Protein AF-A0A8J7URV4-F1 (afdb_monomer_lite)

pLDDT: mean 83.61, std 12.77, range [31.69, 97.56]

Organism: Methanococcus voltae (NCBI:txid2188)

Radius of gyration: 20.88 Å; chains: 1; bounding box: 69×32×49 Å

Secondary structure (DSSP, 8-state):
-HHHHHHHHHHHHHHHHHHHHHHHS--HHHHHHHHHHHTT--SS-EEETTTEEEPTTS-EEETTTTEE--S-HHHHHHHHHHHHHHHT-EETTEEEEEEEEEEEE-SSEEEEEEEESSS--EEEEEEEETTT--EEEEE-PPP-

Foldseek 3Di:
DVVVVVVVVVVVVVVCVVCVCVVPPCDLQNLLLVVCVVVVADCAWDADDQQWIGGSQGKIAHPVPGDIQPAGLVNLQVLQQVVQCVPPNDDPNKGWHWDSNAFDDDPFWTKTFIAIGDDDRGQWIWIAGRRPRDIDTDGPPDDD

Structure (mmCIF, N/CA/C/O backbone):
data_AF-A0A8J7URV4-F1
#
_entry.id   AF-A0A8J7URV4-F1
#
loop_
_atom_site.group_PDB
_atom_site.id
_atom_site.type_symbol
_atom_site.label_atom_id
_atom_site.label_alt_id
_atom_site.label_comp_id
_atom_site.label_asym_id
_atom_site.label_entity_id
_atom_site.label_seq_id
_atom_site.pdbx_PDB_ins_code
_atom_site.Cartn_x
_atom_site.Cartn_y
_atom_site.Cartn_z
_atom_site.occupancy
_atom_site.B_iso_or_equiv
_atom_site.auth_seq_id
_atom_site.auth_comp_id
_atom_site.auth_asym_id
_atom_site.auth_atom_id
_atom_site.pdbx_PDB_model_num
ATOM 1 N N . MET A 1 1 ? 48.667 18.166 18.268 1.00 61.00 1 MET A N 1
ATOM 2 C CA . MET A 1 1 ? 47.236 18.208 18.657 1.00 61.00 1 MET A CA 1
ATOM 3 C C . MET A 1 1 ? 46.310 18.697 17.539 1.00 61.00 1 MET A C 1
ATOM 5 O O . MET A 1 1 ? 45.417 17.944 17.190 1.00 61.00 1 MET A O 1
ATOM 9 N N . LYS A 1 2 ? 46.530 19.864 16.903 1.00 61.03 2 LYS A N 1
ATOM 10 C CA . LYS A 1 2 ? 45.635 20.385 15.834 1.00 61.03 2 LYS A CA 1
ATOM 11 C C . LYS A 1 2 ? 45.414 19.430 14.645 1.00 61.03 2 LYS A C 1
ATOM 13 O O . LYS A 1 2 ? 44.284 19.244 14.221 1.00 61.03 2 LYS A O 1
ATOM 18 N N . LYS A 1 3 ? 46.475 18.773 14.156 1.00 65.69 3 LYS A N 1
ATOM 19 C CA . LYS A 1 3 ? 46.378 17.796 13.052 1.00 65.69 3 LYS A CA 1
ATOM 20 C C . LYS A 1 3 ? 45.542 16.565 13.432 1.00 65.69 3 LYS A C 1
ATOM 22 O O . LYS A 1 3 ? 44.771 16.086 12.621 1.00 65.69 3 LYS A O 1
ATOM 27 N N . LEU A 1 4 ? 45.655 16.096 14.674 1.00 76.19 4 LEU A N 1
ATOM 28 C CA . LEU A 1 4 ? 44.963 14.895 15.156 1.00 76.19 4 LEU A CA 1
ATOM 29 C C . LEU A 1 4 ? 43.463 15.156 15.382 1.00 76.19 4 LEU A C 1
ATOM 31 O O . LEU A 1 4 ? 42.642 14.314 15.044 1.00 76.19 4 LEU A O 1
ATOM 35 N N . LEU A 1 5 ? 43.111 16.362 15.847 1.00 78.31 5 LEU A N 1
ATOM 36 C CA . LEU A 1 5 ? 41.721 16.835 15.904 1.00 78.31 5 LEU A CA 1
ATOM 37 C C . LEU A 1 5 ? 41.119 17.016 14.505 1.00 78.31 5 LEU A C 1
ATOM 39 O O . LEU A 1 5 ? 39.974 16.647 14.282 1.00 78.31 5 LEU A O 1
ATOM 43 N N . PHE A 1 6 ? 41.898 17.529 13.551 1.00 81.94 6 PHE A N 1
ATOM 44 C CA . PHE A 1 6 ? 41.465 17.661 12.161 1.00 81.94 6 PHE A CA 1
ATOM 45 C C . PHE A 1 6 ? 41.211 16.296 11.501 1.00 81.94 6 PHE A C 1
ATOM 47 O O . PHE A 1 6 ? 40.184 16.110 10.857 1.00 81.94 6 PHE A O 1
ATOM 54 N N . PHE A 1 7 ? 42.089 15.313 11.724 1.00 82.06 7 PHE A N 1
ATOM 55 C CA . PHE A 1 7 ? 41.873 13.944 11.243 1.00 82.06 7 PHE A CA 1
ATOM 56 C C . PHE A 1 7 ? 40.668 13.273 11.911 1.00 82.06 7 PHE A C 1
ATOM 58 O O . PHE A 1 7 ? 39.878 12.636 11.224 1.00 82.06 7 PHE A O 1
ATOM 65 N N . SER A 1 8 ? 40.472 13.462 13.219 1.00 83.75 8 SER A N 1
ATOM 66 C CA . SER A 1 8 ? 39.267 12.998 13.923 1.00 83.75 8 SER A CA 1
ATOM 67 C C . SER A 1 8 ? 37.991 13.628 13.353 1.00 83.75 8 SER A C 1
ATOM 69 O O . SER A 1 8 ? 37.020 12.912 13.120 1.00 83.75 8 SER A O 1
ATOM 71 N N . PHE A 1 9 ? 38.003 14.932 13.068 1.00 85.75 9 PHE A N 1
ATOM 72 C CA . PHE A 1 9 ? 36.877 15.625 12.446 1.00 85.75 9 PHE A C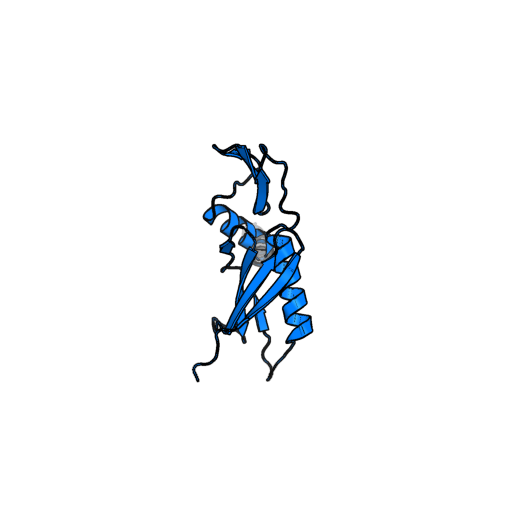A 1
ATOM 73 C C . PHE A 1 9 ? 36.567 15.068 11.053 1.00 85.75 9 PHE A C 1
ATOM 75 O O . PHE A 1 9 ? 35.411 14.784 10.764 1.00 85.75 9 PHE A O 1
ATOM 82 N N . ILE A 1 10 ? 37.587 14.842 10.218 1.00 88.69 10 ILE A N 1
ATOM 83 C CA . ILE A 1 1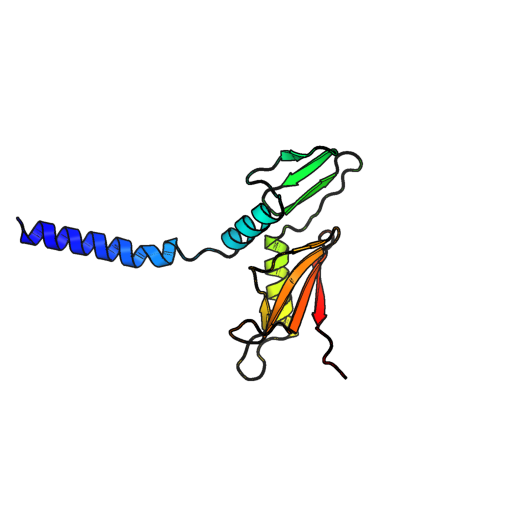0 ? 37.406 14.253 8.884 1.00 88.69 10 ILE A CA 1
ATOM 84 C C . ILE A 1 10 ? 36.832 12.840 8.979 1.00 88.69 10 ILE A C 1
ATOM 86 O O . ILE A 1 10 ? 35.929 12.508 8.219 1.00 88.69 10 ILE A O 1
ATOM 90 N N . ILE A 1 11 ? 37.308 12.015 9.912 1.00 88.69 11 ILE A N 1
ATOM 91 C CA . ILE A 1 11 ? 36.793 10.651 10.090 1.00 88.69 11 ILE 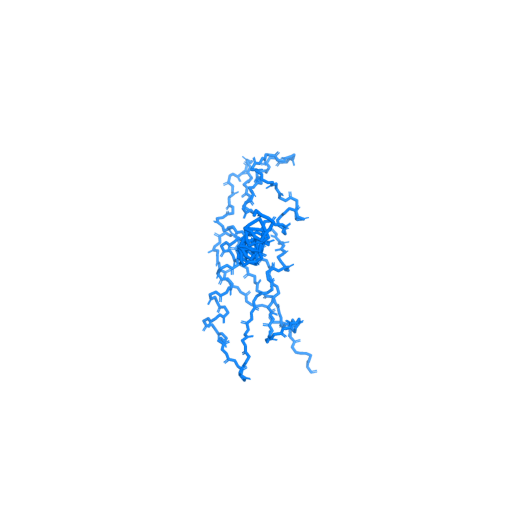A CA 1
ATOM 92 C C . ILE A 1 11 ? 35.316 10.686 10.493 1.00 88.69 11 ILE A C 1
ATOM 94 O O . ILE A 1 11 ? 34.504 10.000 9.878 1.00 88.69 11 ILE A O 1
ATOM 98 N N . ILE A 1 12 ? 34.950 11.526 11.466 1.00 85.44 12 ILE A N 1
ATOM 99 C CA . ILE A 1 12 ? 33.557 11.679 11.906 1.00 85.44 12 ILE A CA 1
ATOM 100 C C . ILE A 1 12 ? 32.687 12.220 10.766 1.00 85.44 12 ILE A C 1
ATOM 102 O O . ILE A 1 12 ? 31.621 11.673 10.515 1.00 85.44 12 ILE A O 1
ATOM 106 N N . PHE A 1 13 ? 33.153 13.234 10.035 1.00 85.38 13 PHE A N 1
ATOM 107 C CA . PHE A 1 13 ? 32.435 13.823 8.902 1.00 85.38 13 PHE A CA 1
ATOM 108 C C . PHE A 1 13 ? 32.245 12.833 7.743 1.00 85.38 13 PHE A C 1
ATOM 110 O O . PHE A 1 13 ? 31.191 12.791 7.117 1.00 85.38 13 PHE A O 1
ATOM 117 N N . THR A 1 14 ? 33.247 11.999 7.467 1.00 82.62 14 THR A N 1
ATOM 118 C CA . THR A 1 14 ? 33.161 10.982 6.408 1.00 82.62 14 THR A CA 1
ATOM 119 C C . THR A 1 14 ? 32.222 9.850 6.822 1.00 82.62 14 THR A C 1
ATOM 121 O O . THR A 1 14 ? 31.441 9.369 6.002 1.00 82.62 14 THR A O 1
ATOM 124 N N . LEU A 1 15 ? 32.232 9.455 8.100 1.00 80.88 15 LEU A N 1
ATOM 125 C CA . LEU A 1 15 ? 31.285 8.480 8.647 1.00 80.88 15 LEU A CA 1
ATOM 126 C C . LEU A 1 15 ? 29.849 9.010 8.612 1.00 80.88 15 LEU A C 1
ATOM 128 O O . LEU A 1 15 ? 28.954 8.304 8.163 1.00 80.88 15 LEU A O 1
ATOM 132 N N . THR A 1 16 ? 29.607 10.259 9.013 1.00 77.94 16 THR A N 1
ATOM 133 C CA . THR A 1 16 ? 28.257 10.830 8.933 1.00 77.94 16 THR A CA 1
ATOM 134 C C . THR A 1 16 ? 27.791 10.958 7.488 1.00 77.94 16 THR A C 1
ATOM 136 O O . THR A 1 16 ? 26.657 10.600 7.199 1.00 77.94 16 THR A O 1
ATOM 139 N N . TYR A 1 17 ? 28.654 11.389 6.564 1.00 76.44 17 TYR A N 1
ATOM 140 C CA . TYR A 1 17 ? 28.298 11.550 5.152 1.00 76.44 17 TYR A CA 1
ATOM 141 C C . TYR A 1 17 ? 28.038 10.220 4.429 1.00 76.44 17 TYR A C 1
ATOM 143 O O . TYR A 1 17 ? 27.175 10.159 3.563 1.00 76.44 17 TYR A O 1
ATOM 151 N N . THR A 1 18 ? 28.746 9.146 4.784 1.00 73.81 18 THR A N 1
ATOM 152 C CA . THR A 1 18 ? 28.536 7.814 4.180 1.00 73.81 18 THR A CA 1
ATOM 153 C C . THR A 1 18 ? 27.308 7.103 4.737 1.00 73.81 18 THR A C 1
ATOM 155 O O . THR A 1 18 ? 26.613 6.410 3.999 1.00 73.81 18 THR A O 1
ATOM 158 N N . ILE A 1 19 ? 27.008 7.297 6.022 1.00 67.62 19 ILE A N 1
ATOM 159 C CA . ILE A 1 19 ? 25.836 6.695 6.664 1.00 67.62 19 ILE A CA 1
ATOM 160 C C . ILE A 1 19 ? 24.563 7.497 6.337 1.00 67.62 19 ILE A C 1
ATOM 162 O O . ILE A 1 19 ? 23.481 6.918 6.279 1.00 67.62 19 ILE A O 1
ATOM 166 N N . TYR A 1 20 ? 24.666 8.805 6.072 1.00 65.00 20 TYR A N 1
ATOM 167 C CA . TYR A 1 20 ? 23.508 9.666 5.815 1.00 65.00 20 TYR A CA 1
ATOM 168 C C . TYR A 1 20 ? 22.611 9.153 4.673 1.00 65.00 20 TYR A C 1
ATOM 170 O O . TYR A 1 20 ? 21.444 8.929 4.961 1.00 65.00 20 TYR A O 1
ATOM 178 N N . PRO A 1 21 ? 23.098 8.821 3.459 1.00 57.12 21 PRO A N 1
ATOM 179 C CA . PRO A 1 21 ? 22.270 8.234 2.399 1.00 57.12 21 PRO A CA 1
ATOM 180 C C . PRO A 1 21 ? 21.623 6.896 2.772 1.00 57.12 21 PRO A C 1
ATOM 182 O O . PRO A 1 21 ? 20.514 6.615 2.334 1.00 57.12 21 PRO A O 1
ATOM 185 N N . TYR A 1 22 ? 22.294 6.077 3.589 1.00 57.38 22 TYR A N 1
ATOM 186 C CA . TYR A 1 22 ? 21.758 4.797 4.067 1.00 57.38 22 TYR A CA 1
ATOM 187 C C . TYR A 1 22 ? 20.648 4.995 5.112 1.00 57.38 22 TYR A C 1
ATOM 189 O O . TYR A 1 22 ? 19.711 4.208 5.183 1.00 57.38 22 TYR A O 1
ATOM 197 N N . ILE A 1 23 ? 20.727 6.072 5.899 1.00 55.72 23 ILE A N 1
ATOM 198 C CA . ILE A 1 23 ? 19.674 6.494 6.834 1.00 55.72 23 ILE A CA 1
ATOM 199 C C . ILE A 1 23 ? 18.537 7.224 6.100 1.00 55.72 23 ILE A C 1
ATOM 201 O O . ILE A 1 23 ? 17.381 7.092 6.489 1.00 55.72 23 ILE A O 1
ATOM 205 N N . THR A 1 24 ? 18.845 8.004 5.059 1.00 52.09 24 THR A N 1
ATOM 206 C CA . THR A 1 24 ? 17.874 8.821 4.313 1.00 52.09 24 THR A CA 1
ATOM 207 C C . THR A 1 24 ? 17.305 8.136 3.080 1.00 52.09 24 THR A C 1
ATOM 209 O O . THR A 1 24 ? 16.529 8.761 2.360 1.00 52.09 24 THR A O 1
ATOM 212 N N . GLY A 1 25 ? 17.672 6.882 2.810 1.00 54.41 25 GLY A N 1
ATOM 213 C CA . GLY A 1 25 ? 16.919 6.021 1.910 1.00 54.41 25 GLY A CA 1
ATOM 214 C C . GLY A 1 25 ? 15.542 5.826 2.523 1.00 54.41 25 GLY A C 1
ATOM 215 O O . GLY A 1 25 ? 15.358 4.968 3.382 1.00 54.41 25 GLY A O 1
ATOM 216 N N . VAL A 1 26 ? 14.606 6.703 2.164 1.00 67.56 26 VAL A N 1
ATOM 217 C CA . VAL A 1 26 ? 13.243 6.653 2.676 1.00 67.56 26 VAL A CA 1
ATOM 218 C C . VAL A 1 26 ? 12.665 5.321 2.226 1.00 67.56 26 VAL A C 1
ATOM 220 O O . VAL A 1 26 ? 12.496 5.098 1.032 1.00 67.56 26 VAL A O 1
ATOM 223 N N . SER A 1 27 ? 12.440 4.409 3.170 1.00 84.44 27 SER A N 1
ATOM 224 C CA . SER A 1 27 ? 11.896 3.101 2.832 1.00 84.44 27 SER A CA 1
ATOM 225 C C . SER A 1 27 ? 10.501 3.254 2.238 1.00 84.44 27 SER A C 1
ATOM 227 O O . SER A 1 27 ? 9.749 4.150 2.627 1.00 84.44 27 SER A O 1
ATOM 229 N N . ASP A 1 28 ? 10.122 2.334 1.357 1.00 87.19 28 ASP A N 1
ATOM 230 C CA . ASP A 1 28 ? 8.774 2.284 0.783 1.00 87.19 28 ASP A CA 1
ATOM 231 C C . ASP A 1 28 ? 7.690 2.307 1.875 1.00 87.19 28 ASP A C 1
ATOM 233 O O . ASP A 1 28 ? 6.679 3.002 1.777 1.00 87.19 28 ASP A O 1
ATOM 237 N N . GLU A 1 29 ? 7.951 1.626 2.993 1.00 85.56 29 GLU A N 1
ATOM 238 C CA . GLU A 1 29 ? 7.086 1.650 4.173 1.00 85.56 29 GLU A CA 1
ATOM 239 C C . GLU A 1 29 ? 6.940 3.061 4.769 1.00 85.56 29 GLU A C 1
ATOM 241 O O . GLU A 1 29 ? 5.850 3.446 5.191 1.00 85.56 29 GLU A O 1
ATOM 246 N N . HIS A 1 30 ? 8.017 3.850 4.814 1.00 87.50 30 HIS A N 1
ATOM 247 C CA . HIS A 1 30 ? 7.955 5.231 5.281 1.00 87.50 30 HIS A CA 1
ATOM 248 C C . HIS A 1 30 ? 7.164 6.116 4.315 1.00 87.50 30 HIS A C 1
ATOM 250 O O . HIS A 1 30 ? 6.331 6.895 4.771 1.00 87.50 30 HIS A O 1
ATOM 256 N N . ILE A 1 31 ? 7.358 5.966 3.000 1.00 89.69 31 ILE A N 1
ATOM 257 C CA . ILE A 1 31 ? 6.591 6.726 2.001 1.00 89.69 31 ILE A CA 1
ATOM 258 C C . ILE A 1 31 ? 5.095 6.423 2.141 1.00 89.69 31 ILE A C 1
ATOM 260 O O . ILE A 1 31 ? 4.283 7.343 2.220 1.00 89.69 31 ILE A O 1
ATOM 264 N N . ILE A 1 32 ? 4.726 5.145 2.261 1.00 92.19 32 ILE A N 1
ATOM 265 C CA . ILE A 1 32 ? 3.328 4.735 2.456 1.00 92.19 32 ILE A CA 1
ATOM 266 C C . ILE A 1 32 ? 2.764 5.273 3.769 1.00 92.19 32 ILE A C 1
ATOM 268 O O . ILE A 1 32 ? 1.622 5.722 3.788 1.00 92.19 32 ILE A O 1
ATOM 272 N N . LYS A 1 33 ? 3.543 5.289 4.858 1.00 90.56 33 LYS A N 1
ATOM 273 C CA . LYS A 1 33 ? 3.108 5.904 6.122 1.00 90.56 33 LYS A CA 1
ATOM 274 C C . LYS A 1 33 ? 2.801 7.387 5.958 1.00 90.56 33 LYS A C 1
ATOM 276 O O . LYS A 1 33 ? 1.759 7.828 6.430 1.00 90.56 33 LYS A O 1
ATOM 281 N N . GLU A 1 34 ? 3.661 8.142 5.282 1.00 91.06 34 GLU A N 1
ATOM 282 C CA . GLU A 1 34 ? 3.418 9.566 5.035 1.00 91.06 34 GLU A CA 1
ATOM 283 C C . GLU A 1 34 ? 2.170 9.783 4.160 1.00 91.06 34 GLU A C 1
ATOM 285 O O . GLU A 1 34 ? 1.347 10.637 4.482 1.00 91.06 34 GLU A O 1
ATOM 290 N N . GLN A 1 35 ? 1.946 8.955 3.133 1.00 93.69 35 GLN A N 1
ATOM 291 C CA . GLN A 1 35 ? 0.711 9.003 2.332 1.00 93.69 35 GLN A CA 1
ATOM 292 C C . GLN A 1 35 ? -0.539 8.603 3.134 1.00 93.69 35 GLN A C 1
ATOM 294 O O . GLN A 1 35 ? -1.606 9.190 2.996 1.00 93.69 35 GLN A O 1
ATOM 299 N N . LEU A 1 36 ? -0.439 7.635 4.041 1.00 92.50 36 LEU A N 1
ATOM 300 C CA . LEU A 1 36 ? -1.550 7.290 4.927 1.00 92.50 36 LEU A CA 1
ATOM 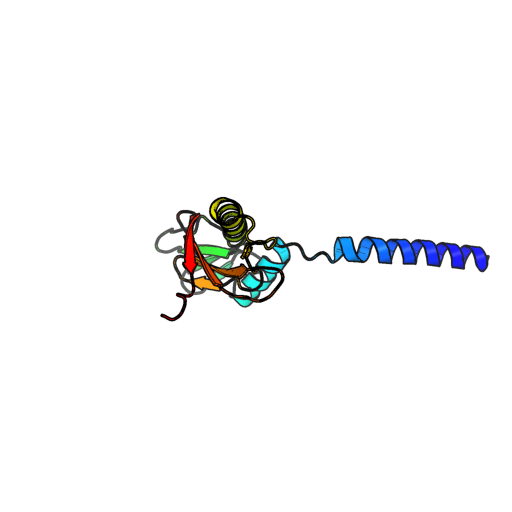301 C C . LEU A 1 36 ? -1.917 8.466 5.847 1.00 92.50 36 LEU A C 1
ATOM 303 O O . LEU A 1 36 ? -3.103 8.719 6.069 1.00 92.50 36 LEU A O 1
ATOM 307 N N . LEU A 1 37 ? -0.932 9.231 6.332 1.00 91.56 37 LEU A N 1
ATOM 308 C CA . LEU A 1 37 ? -1.188 10.437 7.128 1.00 91.56 37 LEU A CA 1
ATOM 309 C C . LEU A 1 37 ? -1.953 11.502 6.330 1.00 91.56 37 LEU A C 1
ATOM 311 O O . LEU A 1 37 ? -2.860 12.128 6.883 1.00 91.56 37 LEU A O 1
ATOM 315 N N . THR A 1 38 ? -1.635 11.698 5.046 1.00 92.38 38 THR A N 1
ATOM 316 C CA . THR A 1 38 ? -2.360 12.656 4.188 1.00 92.38 38 THR A CA 1
ATOM 317 C C . THR A 1 38 ? -3.794 12.205 3.905 1.00 92.38 38 THR A C 1
ATOM 319 O O . THR A 1 38 ? -4.690 13.045 3.834 1.00 92.38 38 THR A O 1
ATOM 322 N N . LEU A 1 39 ? -4.037 10.892 3.850 1.00 90.62 39 LEU A N 1
ATOM 323 C CA . LEU A 1 39 ? -5.368 10.280 3.729 1.00 90.62 39 LEU A CA 1
ATOM 324 C C . LEU A 1 39 ? -6.171 10.267 5.048 1.00 90.62 39 LEU A C 1
ATOM 326 O O . LEU A 1 39 ? -7.289 9.755 5.094 1.00 90.62 39 LEU A O 1
ATOM 330 N N . GLY A 1 40 ? -5.628 10.834 6.129 1.00 89.00 40 GLY A N 1
ATOM 331 C CA . GLY A 1 40 ? -6.310 10.953 7.419 1.00 89.00 40 GLY A CA 1
ATOM 332 C C . GLY A 1 40 ? -6.172 9.730 8.325 1.00 89.00 40 GLY A C 1
ATOM 333 O O . GLY A 1 40 ? -6.837 9.659 9.361 1.00 89.00 40 GLY A O 1
ATOM 334 N N . TYR A 1 41 ? -5.301 8.778 7.979 1.00 89.94 41 TYR A N 1
ATOM 335 C CA . TYR A 1 41 ? -4.956 7.695 8.890 1.00 89.94 41 TYR A CA 1
ATOM 336 C C . TYR A 1 41 ? -4.026 8.192 9.990 1.00 89.94 41 TYR A C 1
ATOM 338 O O . TYR A 1 41 ? -3.195 9.074 9.780 1.00 89.94 41 TYR A O 1
ATOM 346 N N . PRO A 1 42 ? -4.126 7.615 11.188 1.00 88.06 42 PRO A N 1
ATOM 347 C CA . PRO A 1 42 ? -3.323 8.073 12.301 1.00 88.06 42 PRO A CA 1
ATOM 348 C C . PRO A 1 42 ? -1.969 7.391 12.433 1.00 88.06 42 PRO A C 1
ATOM 350 O O . PRO A 1 42 ? -1.777 6.265 11.994 1.00 88.06 42 PRO A O 1
ATOM 353 N N . LYS A 1 43 ? -1.046 8.026 13.167 1.00 84.56 43 LYS A N 1
ATOM 354 C CA . LYS A 1 43 ? 0.247 7.410 13.532 1.00 84.56 43 LYS A CA 1
ATOM 355 C C . LYS A 1 43 ? 0.093 6.163 14.409 1.00 84.56 43 LYS A C 1
ATOM 357 O O . LYS A 1 43 ? 0.930 5.268 14.357 1.00 84.56 43 LYS A O 1
ATOM 362 N N . THR A 1 44 ? -0.964 6.106 15.214 1.00 82.50 44 THR A N 1
ATOM 363 C CA . THR A 1 44 ? -1.323 4.968 16.072 1.00 82.50 44 THR A CA 1
ATOM 364 C C . THR A 1 44 ? -2.810 4.688 15.931 1.00 82.50 44 THR A C 1
ATOM 366 O O . THR A 1 44 ? -3.579 5.623 15.735 1.00 82.50 44 THR A O 1
ATOM 369 N N . ALA A 1 45 ? -3.234 3.432 16.068 1.00 75.81 45 ALA A N 1
ATOM 370 C CA . ALA A 1 45 ? -4.641 3.077 15.896 1.00 75.81 45 ALA A CA 1
ATOM 371 C C . ALA A 1 45 ? -5.558 3.807 16.900 1.00 75.81 45 ALA A C 1
ATOM 373 O O . ALA A 1 45 ? -5.272 3.814 18.099 1.00 75.81 45 ALA A O 1
ATOM 374 N N . TYR A 1 46 ? -6.661 4.398 16.425 1.00 78.88 46 TYR A N 1
ATOM 375 C CA . TYR A 1 46 ? -7.692 4.995 17.283 1.00 78.88 46 TYR A CA 1
ATOM 376 C C . TYR A 1 46 ? -9.089 4.998 16.646 1.00 78.88 46 TYR A C 1
ATOM 378 O O . TYR A 1 46 ? -9.256 4.856 15.433 1.00 78.88 46 TYR A O 1
ATOM 386 N N . ILE A 1 47 ? -10.108 5.154 17.494 1.00 77.50 47 ILE A N 1
ATOM 387 C CA . ILE A 1 47 ? -11.524 5.184 17.109 1.00 77.50 47 ILE A CA 1
ATOM 388 C C . ILE A 1 47 ? -11.896 6.588 16.617 1.00 77.50 47 ILE A C 1
ATOM 390 O O . ILE A 1 47 ? -11.610 7.573 17.296 1.00 77.50 47 ILE A O 1
ATOM 394 N N . ILE A 1 48 ? -12.581 6.675 15.475 1.00 76.38 48 ILE A N 1
ATOM 395 C CA . ILE A 1 48 ? -13.142 7.925 14.940 1.00 76.38 48 ILE A CA 1
ATOM 396 C C . ILE A 1 48 ? -14.657 7.979 15.190 1.00 76.38 48 ILE A C 1
ATOM 398 O O . ILE A 1 48 ? -15.332 6.947 15.276 1.00 76.38 48 ILE A O 1
ATOM 402 N N . SER A 1 49 ? -15.194 9.200 15.310 1.00 60.19 49 SER A N 1
ATOM 403 C CA . SER A 1 49 ? -16.636 9.485 15.292 1.00 60.19 49 SER A CA 1
ATOM 404 C C . SER A 1 49 ? -17.277 8.749 14.113 1.00 60.19 49 SER A C 1
ATOM 406 O O . SER A 1 49 ? -16.854 8.974 12.987 1.00 60.19 49 SER A O 1
ATOM 408 N N . ASN A 1 50 ? -18.257 7.879 14.381 1.00 72.75 50 ASN A N 1
ATOM 409 C CA . ASN A 1 50 ? -18.884 6.870 13.492 1.00 72.75 50 ASN A CA 1
ATOM 410 C C . ASN A 1 50 ? -18.481 5.413 13.783 1.00 72.75 50 ASN A C 1
ATOM 412 O O . ASN A 1 50 ? -18.834 4.517 13.022 1.00 72.75 50 ASN A O 1
ATOM 416 N N . GLY A 1 51 ? -17.770 5.143 14.883 1.00 80.19 51 GLY A N 1
ATOM 417 C CA . GLY A 1 51 ? -17.512 3.767 15.320 1.00 80.19 51 GLY A CA 1
ATOM 418 C C . GLY A 1 51 ? -16.625 2.986 14.351 1.00 80.19 51 GLY A C 1
ATOM 419 O O . GLY A 1 51 ? -16.719 1.767 14.280 1.00 80.19 51 GLY A O 1
ATOM 420 N N . THR A 1 52 ? -15.783 3.684 13.589 1.00 86.69 52 THR A N 1
ATOM 421 C CA . THR A 1 52 ? -14.770 3.070 12.727 1.00 86.69 52 THR A CA 1
ATOM 422 C C . THR A 1 52 ? -13.404 3.226 13.384 1.00 86.69 52 THR A C 1
ATOM 424 O O . THR A 1 52 ? -13.009 4.328 13.771 1.00 86.69 52 THR A O 1
ATOM 427 N N . LEU A 1 53 ? -12.686 2.120 13.522 1.00 88.00 53 LEU A N 1
ATOM 428 C CA . LEU A 1 53 ? -11.311 2.066 13.992 1.00 88.00 53 LEU A CA 1
ATOM 429 C C . LEU A 1 53 ? -10.373 2.156 12.788 1.00 88.00 53 LEU A C 1
ATOM 431 O O . LEU A 1 53 ? -10.453 1.331 11.877 1.00 88.00 53 LEU A O 1
ATOM 435 N N . TYR A 1 54 ? -9.493 3.153 12.799 1.00 88.31 54 TYR A N 1
ATOM 436 C CA . TYR A 1 54 ? -8.469 3.349 11.776 1.00 88.31 54 TYR A CA 1
ATOM 437 C C . TYR A 1 54 ? -7.125 2.902 12.328 1.00 88.31 54 TYR A C 1
ATOM 439 O O . TYR A 1 54 ? -6.722 3.326 13.413 1.00 88.31 54 TYR A O 1
ATOM 447 N N . TYR A 1 55 ? -6.435 2.048 11.582 1.00 90.25 55 TYR A N 1
ATOM 448 C CA . TYR A 1 55 ? -5.110 1.554 11.931 1.00 90.25 55 TYR A CA 1
ATOM 449 C C . TYR A 1 55 ? -4.039 2.339 11.176 1.00 90.25 55 TYR A C 1
ATOM 451 O O . TYR A 1 55 ? -4.257 2.802 10.059 1.00 90.25 55 TYR A O 1
ATOM 459 N N . SER A 1 56 ? -2.857 2.461 11.774 1.00 87.81 56 SER A N 1
ATOM 460 C CA . SER A 1 56 ? -1.726 3.192 11.189 1.00 87.81 56 SER A CA 1
ATOM 461 C C . SER A 1 56 ? -1.114 2.530 9.953 1.00 87.81 56 SER A C 1
ATOM 463 O O . SER A 1 56 ? -0.294 3.135 9.273 1.00 87.81 56 SER A O 1
ATOM 465 N N . ASP A 1 57 ? -1.510 1.295 9.658 1.00 89.38 57 ASP A N 1
ATOM 466 C CA . ASP A 1 57 ? -1.130 0.540 8.462 1.00 89.38 57 ASP A CA 1
ATOM 467 C C . ASP A 1 57 ? -2.155 0.666 7.315 1.00 89.38 57 ASP A C 1
ATOM 469 O O . ASP A 1 57 ? -2.019 0.020 6.273 1.00 89.38 57 ASP A O 1
ATOM 473 N N . GLY A 1 58 ? -3.196 1.485 7.489 1.00 88.94 58 GLY A N 1
ATOM 474 C CA . GLY A 1 58 ? -4.238 1.703 6.486 1.00 88.94 58 GLY A CA 1
ATOM 475 C C . GLY A 1 58 ? -5.467 0.802 6.636 1.00 88.94 58 GLY A C 1
ATOM 476 O O . GLY A 1 58 ? -6.463 0.988 5.936 1.00 88.94 58 GLY A O 1
ATOM 477 N N . ARG A 1 59 ? -5.464 -0.180 7.544 1.00 90.94 59 ARG A N 1
ATOM 478 C CA . ARG A 1 59 ? -6.645 -1.034 7.751 1.00 90.94 59 ARG A CA 1
ATOM 479 C C . ARG A 1 59 ? -7.762 -0.249 8.451 1.00 90.94 59 ARG A C 1
ATOM 481 O O . ARG A 1 59 ? -7.507 0.695 9.203 1.00 90.94 59 ARG A O 1
ATOM 488 N N . LYS A 1 60 ? -9.016 -0.648 8.214 1.00 88.69 60 LYS A N 1
ATOM 489 C CA . LYS A 1 60 ? -10.210 -0.100 8.884 1.00 88.69 60 LYS A CA 1
ATOM 490 C C . LYS A 1 60 ? -11.043 -1.232 9.487 1.00 88.69 60 LYS A C 1
ATOM 492 O O . LYS A 1 60 ? -11.081 -2.330 8.926 1.00 88.69 60 LYS A O 1
ATOM 497 N N . ALA A 1 61 ? -11.703 -0.955 10.610 1.00 86.75 61 ALA A N 1
ATOM 498 C CA . ALA A 1 61 ? -12.700 -1.842 11.204 1.00 86.75 61 ALA A CA 1
ATOM 499 C C . ALA A 1 61 ? -13.959 -1.071 11.612 1.00 86.75 61 ALA A C 1
ATOM 501 O O . ALA A 1 61 ? -13.874 -0.126 12.393 1.00 86.75 61 ALA A O 1
ATOM 502 N N . GLU A 1 62 ? -15.126 -1.489 11.133 1.00 85.62 62 GLU A N 1
ATOM 503 C CA . GLU A 1 62 ? -16.411 -0.959 11.605 1.00 85.62 62 GLU A CA 1
ATOM 504 C C . GLU A 1 62 ? -16.853 -1.700 12.871 1.00 85.62 62 GLU A C 1
ATOM 506 O O . GLU A 1 62 ? -16.892 -2.925 12.887 1.00 85.62 62 GLU A O 1
ATOM 511 N N . LEU A 1 63 ? -17.194 -0.985 13.945 1.00 81.81 63 LEU A N 1
ATOM 512 C CA . LEU A 1 63 ? -17.588 -1.593 15.224 1.00 81.81 63 LEU A CA 1
ATOM 513 C C . LEU A 1 63 ? -19.063 -2.024 15.259 1.00 81.81 63 LEU A C 1
ATOM 515 O O . LEU A 1 63 ? -19.422 -2.903 16.037 1.00 81.81 63 LEU A O 1
ATOM 519 N N . THR A 1 64 ? -19.920 -1.414 14.438 1.00 79.12 64 THR A N 1
ATOM 520 C CA . THR A 1 64 ? -21.364 -1.706 14.365 1.00 79.12 64 THR A CA 1
ATOM 521 C C . THR A 1 64 ? -21.654 -3.034 13.668 1.00 79.12 64 THR A C 1
ATOM 523 O O . THR A 1 64 ? -22.506 -3.799 14.114 1.00 79.12 64 THR A O 1
ATOM 526 N N . THR A 1 65 ? -20.898 -3.334 12.616 1.00 77.94 65 THR A N 1
ATOM 527 C CA . THR A 1 65 ? -20.862 -4.627 11.927 1.00 77.94 65 THR A CA 1
ATOM 528 C C . THR A 1 65 ? -19.391 -4.969 11.753 1.00 77.94 65 THR A C 1
ATOM 530 O O . THR A 1 65 ? -18.811 -4.470 10.793 1.00 77.94 65 THR A O 1
ATOM 533 N N . PRO A 1 66 ? -18.774 -5.751 12.668 1.00 71.81 66 PRO A N 1
ATOM 534 C CA . PRO A 1 66 ? -17.345 -6.066 12.656 1.00 71.81 66 PRO A CA 1
ATOM 535 C C . PRO A 1 66 ? -16.866 -6.558 11.292 1.00 71.81 66 PRO A C 1
ATOM 537 O O . PRO A 1 66 ? -16.897 -7.747 10.982 1.00 71.81 66 PRO A O 1
ATOM 540 N N . LYS A 1 67 ? -16.435 -5.613 10.461 1.00 74.62 67 LYS A N 1
ATOM 541 C CA . LYS A 1 67 ? -15.944 -5.840 9.110 1.00 74.62 67 LYS A CA 1
ATOM 542 C C . LYS A 1 67 ? -14.579 -5.206 9.037 1.00 74.62 67 LYS A C 1
ATOM 544 O O . LYS A 1 67 ? -14.409 -4.033 9.359 1.00 74.62 67 LYS A O 1
ATOM 549 N N . TYR A 1 68 ? -13.617 -6.023 8.647 1.00 83.12 68 TYR A N 1
ATOM 550 C CA . TYR A 1 68 ? -12.214 -5.682 8.692 1.00 83.12 68 TYR A CA 1
ATOM 551 C C . TYR A 1 68 ? -11.606 -5.716 7.301 1.00 83.12 68 TYR A C 1
ATOM 553 O O . TYR A 1 68 ? -11.879 -6.631 6.520 1.00 83.12 68 TYR A O 1
ATOM 561 N N . TYR A 1 69 ? -10.761 -4.737 7.001 1.00 88.88 69 TYR A N 1
ATOM 562 C CA . TYR A 1 69 ? -9.939 -4.772 5.798 1.00 88.88 69 TYR A CA 1
ATOM 563 C C . TYR A 1 69 ? -8.692 -5.599 6.084 1.00 88.88 69 TYR A C 1
ATOM 565 O O . TYR A 1 69 ? -7.826 -5.184 6.851 1.00 88.88 69 TYR A O 1
ATOM 573 N N . SER A 1 70 ? -8.616 -6.782 5.478 1.00 89.94 70 SER A N 1
ATOM 574 C CA . SER A 1 70 ? -7.528 -7.735 5.708 1.00 89.94 70 SER A CA 1
ATOM 575 C C . SER A 1 70 ? -6.188 -7.267 5.143 1.00 89.94 70 SER A C 1
ATOM 577 O O . SER A 1 70 ? -5.150 -7.706 5.631 1.00 89.94 70 SER A O 1
ATOM 579 N N . ILE A 1 71 ? -6.205 -6.393 4.133 1.00 94.62 71 ILE A N 1
ATOM 580 C CA . ILE A 1 71 ? -5.015 -5.966 3.391 1.00 94.62 71 ILE A CA 1
ATOM 581 C C . ILE A 1 71 ? -4.638 -4.530 3.767 1.00 94.62 71 ILE A C 1
ATOM 583 O O . ILE A 1 71 ? -5.430 -3.603 3.568 1.00 94.62 71 ILE A O 1
ATOM 587 N N . SER A 1 72 ? -3.423 -4.352 4.294 1.00 94.25 72 SER A N 1
ATOM 588 C CA . SER A 1 72 ? -2.841 -3.031 4.562 1.00 94.25 72 SER A CA 1
ATOM 589 C C . SER A 1 72 ? -2.427 -2.324 3.266 1.00 94.25 72 SER A C 1
ATOM 591 O O . SER A 1 72 ? -2.294 -2.962 2.219 1.00 94.25 72 SER A O 1
ATOM 593 N N . ALA A 1 73 ? -2.188 -1.011 3.323 1.00 93.81 73 ALA A N 1
ATOM 594 C CA . ALA A 1 73 ? -1.664 -0.287 2.162 1.00 93.81 73 ALA A CA 1
ATOM 595 C C . ALA A 1 73 ? -0.255 -0.777 1.777 1.00 93.81 73 ALA A C 1
ATOM 597 O O . ALA A 1 73 ? 0.084 -0.848 0.602 1.00 93.81 73 ALA A O 1
ATOM 598 N N . TYR A 1 74 ? 0.566 -1.178 2.747 1.00 93.88 74 TYR A N 1
ATOM 599 C CA . TYR A 1 74 ? 1.891 -1.728 2.453 1.00 93.88 74 TYR A CA 1
ATOM 600 C C . TYR A 1 74 ? 1.809 -3.098 1.762 1.00 93.88 74 TYR A C 1
ATOM 602 O O . TYR A 1 74 ? 2.463 -3.329 0.746 1.00 93.88 74 TYR A O 1
ATOM 610 N N . ASP A 1 75 ? 0.932 -3.985 2.243 1.00 95.06 75 ASP A N 1
ATOM 611 C CA . ASP A 1 75 ? 0.709 -5.290 1.608 1.00 95.06 75 ASP A CA 1
ATOM 612 C C . ASP A 1 75 ? 0.141 -5.144 0.192 1.00 95.06 75 ASP A C 1
ATOM 614 O O . ASP A 1 75 ? 0.492 -5.911 -0.705 1.00 95.06 75 ASP A O 1
ATOM 618 N N . ALA A 1 76 ? -0.744 -4.166 -0.020 1.00 96.38 76 ALA A N 1
ATOM 619 C CA . ALA A 1 76 ? -1.301 -3.866 -1.333 1.00 96.38 76 ALA A CA 1
ATOM 620 C C . ALA A 1 76 ? -0.231 -3.382 -2.318 1.00 96.38 76 ALA A C 1
ATOM 622 O O . ALA A 1 76 ? -0.229 -3.811 -3.472 1.00 96.38 76 ALA A O 1
ATOM 623 N N . TYR A 1 77 ? 0.701 -2.548 -1.865 1.00 95.69 77 TYR A N 1
ATOM 624 C CA . TYR A 1 77 ? 1.831 -2.112 -2.676 1.00 95.69 77 TYR A CA 1
ATOM 625 C C . TYR A 1 77 ? 2.724 -3.289 -3.090 1.00 95.69 77 TYR A C 1
ATOM 627 O O . TYR A 1 77 ? 2.955 -3.481 -4.283 1.00 95.69 77 TYR A O 1
ATOM 635 N N . ASN A 1 78 ? 3.112 -4.152 -2.144 1.00 95.00 78 ASN A N 1
ATOM 636 C CA . ASN A 1 78 ? 3.916 -5.343 -2.447 1.00 95.00 78 ASN A CA 1
ATOM 637 C C . ASN A 1 78 ? 3.207 -6.267 -3.451 1.00 95.00 78 ASN A C 1
ATOM 639 O O . ASN A 1 78 ? 3.796 -6.682 -4.444 1.00 95.00 78 ASN A O 1
ATOM 643 N N . LYS A 1 79 ? 1.903 -6.510 -3.260 1.00 96.06 79 LYS A N 1
ATOM 644 C CA . LYS A 1 79 ? 1.086 -7.284 -4.212 1.00 96.06 79 LYS A CA 1
ATOM 645 C C . LYS A 1 79 ? 1.028 -6.649 -5.600 1.00 96.06 79 LYS A C 1
ATOM 647 O O . LYS A 1 79 ? 0.972 -7.370 -6.592 1.00 96.06 79 LYS A O 1
ATOM 652 N N . SER A 1 80 ? 1.003 -5.321 -5.671 1.00 95.00 80 SER A N 1
ATOM 653 C CA . SER A 1 80 ? 0.982 -4.584 -6.937 1.00 95.00 80 SER A CA 1
ATOM 654 C C . SER A 1 80 ? 2.304 -4.738 -7.683 1.00 95.00 80 SER A C 1
ATOM 656 O O . SER A 1 80 ? 2.286 -5.006 -8.881 1.00 95.00 80 SER A O 1
ATOM 658 N N . ILE A 1 81 ? 3.433 -4.638 -6.974 1.00 92.81 81 ILE A N 1
ATOM 659 C CA . ILE A 1 81 ? 4.767 -4.896 -7.531 1.00 92.81 81 ILE A CA 1
ATOM 660 C C . ILE A 1 81 ? 4.861 -6.326 -8.058 1.00 92.81 81 ILE A C 1
ATOM 662 O O . ILE A 1 81 ? 5.229 -6.527 -9.214 1.00 92.81 81 ILE A O 1
ATOM 666 N N . ASP A 1 82 ? 4.495 -7.311 -7.237 1.00 93.25 82 ASP A N 1
ATOM 667 C CA . ASP A 1 82 ? 4.576 -8.725 -7.611 1.00 93.25 82 ASP A CA 1
ATOM 668 C C . ASP A 1 82 ? 3.743 -9.018 -8.863 1.00 93.25 82 ASP A C 1
ATOM 670 O O . ASP A 1 82 ? 4.214 -9.684 -9.788 1.00 93.25 82 ASP A O 1
ATOM 674 N N . TYR A 1 83 ? 2.521 -8.479 -8.920 1.00 92.75 83 TYR A N 1
ATOM 675 C CA . TYR A 1 83 ? 1.641 -8.603 -10.080 1.00 92.75 83 TYR A CA 1
ATOM 676 C C . TYR A 1 83 ? 2.266 -7.982 -11.333 1.00 92.75 83 TYR A C 1
ATOM 678 O O . TYR A 1 83 ? 2.331 -8.632 -12.372 1.00 92.75 83 TYR A O 1
ATOM 686 N N . VAL A 1 84 ? 2.766 -6.747 -11.240 1.00 90.19 84 VAL A N 1
ATOM 687 C CA . VAL A 1 84 ? 3.362 -6.047 -12.385 1.00 90.19 84 VAL A CA 1
ATOM 688 C C . VAL A 1 84 ? 4.595 -6.770 -12.916 1.00 90.19 84 VAL A C 1
ATOM 690 O O . VAL A 1 84 ? 4.709 -6.987 -14.123 1.00 90.19 84 VAL A O 1
ATOM 693 N N . ASN A 1 85 ? 5.483 -7.193 -12.019 1.00 88.88 85 ASN A N 1
ATOM 694 C CA . ASN A 1 85 ? 6.695 -7.916 -12.385 1.00 88.88 85 ASN A CA 1
ATOM 695 C C . ASN A 1 85 ? 6.381 -9.266 -13.039 1.00 88.88 85 ASN A C 1
ATOM 697 O O . ASN A 1 85 ? 7.090 -9.676 -13.955 1.00 88.88 85 ASN A O 1
ATOM 701 N N . THR A 1 86 ? 5.322 -9.943 -12.584 1.00 88.75 86 THR A N 1
ATOM 702 C CA . THR A 1 86 ? 4.909 -11.248 -13.120 1.00 88.75 86 THR A CA 1
ATOM 703 C C . THR A 1 86 ? 4.236 -11.125 -14.486 1.00 88.75 86 THR A C 1
ATOM 705 O O . THR A 1 86 ? 4.517 -11.924 -15.375 1.00 88.75 86 THR A O 1
ATOM 708 N N . GLU A 1 87 ? 3.352 -10.142 -14.663 1.00 87.94 87 GLU A N 1
ATOM 709 C CA . GLU A 1 87 ? 2.498 -10.036 -15.855 1.00 87.94 87 GLU A CA 1
ATOM 710 C C . GLU A 1 87 ? 3.135 -9.230 -16.996 1.00 87.94 87 GLU A C 1
ATOM 712 O O . GLU A 1 87 ? 2.913 -9.543 -18.164 1.00 87.94 87 GLU A O 1
ATOM 717 N N . TYR A 1 88 ? 3.919 -8.191 -16.683 1.00 83.38 88 TYR A N 1
ATOM 718 C CA . TYR A 1 88 ? 4.435 -7.249 -17.688 1.00 83.38 88 TYR A CA 1
ATOM 719 C C . TYR A 1 88 ? 5.953 -7.303 -17.852 1.00 83.38 88 TYR A C 1
ATOM 721 O O . TYR A 1 88 ? 6.447 -7.059 -18.952 1.00 83.38 88 TYR A O 1
ATOM 729 N N . GLY A 1 89 ? 6.688 -7.643 -16.788 1.00 75.06 89 GLY A N 1
ATOM 730 C CA . GLY A 1 89 ? 8.143 -7.770 -16.820 1.00 75.06 89 GLY A CA 1
ATOM 731 C C . GLY A 1 89 ? 8.850 -6.548 -17.424 1.00 75.06 89 GLY A C 1
ATOM 732 O O . GLY A 1 89 ? 8.514 -5.396 -17.137 1.00 75.06 89 GLY A O 1
ATOM 733 N N . GLU A 1 90 ? 9.849 -6.810 -18.266 1.00 78.06 90 GLU A N 1
ATOM 734 C CA . GLU A 1 90 ? 10.613 -5.794 -18.990 1.00 78.06 90 GLU A CA 1
ATOM 735 C C . GLU A 1 90 ? 10.186 -5.747 -20.464 1.00 78.06 90 GLU A C 1
ATOM 737 O O . GLU A 1 90 ? 10.111 -6.774 -21.142 1.00 78.06 90 GLU A O 1
ATOM 742 N N . TYR A 1 91 ? 9.941 -4.543 -20.982 1.00 71.31 91 TYR A N 1
ATOM 743 C CA . TYR A 1 91 ? 9.533 -4.303 -22.362 1.00 71.31 91 TYR A CA 1
ATOM 744 C C . TYR A 1 91 ? 10.423 -3.222 -22.989 1.00 71.31 91 TYR A C 1
ATOM 746 O O . TYR A 1 91 ? 10.533 -2.113 -22.473 1.00 71.31 91 TYR A O 1
ATOM 754 N N . PHE A 1 92 ? 11.098 -3.540 -24.100 1.00 67.94 92 PHE A N 1
ATOM 755 C CA . PHE A 1 92 ? 12.058 -2.646 -24.778 1.00 67.94 92 PHE A CA 1
ATOM 756 C C . PHE A 1 92 ? 13.150 -2.039 -23.869 1.00 67.94 92 PHE A C 1
ATOM 758 O O . PHE A 1 92 ? 13.531 -0.881 -24.043 1.00 67.94 92 PHE A O 1
ATOM 765 N N . GLY A 1 93 ? 13.674 -2.805 -22.908 1.00 75.56 93 GLY A N 1
ATOM 766 C CA . GLY A 1 93 ? 14.708 -2.301 -21.996 1.00 75.56 93 GLY A CA 1
ATOM 767 C C . GLY A 1 93 ? 14.173 -1.420 -20.861 1.00 75.56 93 GLY A C 1
ATOM 768 O O . GLY A 1 93 ? 14.955 -0.785 -20.159 1.00 75.56 93 GLY A O 1
ATOM 769 N N . GLN A 1 94 ? 12.847 -1.308 -20.727 1.00 76.19 94 GLN A N 1
ATOM 770 C CA . GLN A 1 94 ? 12.171 -0.510 -19.708 1.00 76.19 94 GLN A CA 1
ATOM 771 C C . GLN A 1 94 ? 11.232 -1.391 -18.890 1.00 76.19 94 GLN A C 1
ATOM 773 O O . GLN A 1 94 ? 10.567 -2.279 -19.423 1.00 76.19 94 GLN A O 1
ATOM 778 N N . THR A 1 95 ? 11.162 -1.137 -17.588 1.00 83.19 95 THR A N 1
ATOM 779 C CA . THR A 1 95 ? 10.277 -1.871 -16.685 1.00 83.19 95 THR A CA 1
ATOM 780 C C . THR A 1 95 ? 8.996 -1.097 -16.434 1.00 83.19 95 THR A C 1
ATOM 782 O O . THR A 1 95 ? 8.963 0.138 -16.424 1.00 83.19 95 THR A O 1
ATOM 785 N N . PHE A 1 96 ? 7.921 -1.844 -16.228 1.00 86.31 96 PHE A N 1
ATOM 786 C CA . PHE A 1 96 ? 6.725 -1.289 -15.628 1.00 86.31 96 PHE A CA 1
ATOM 787 C C . PHE A 1 96 ? 6.901 -1.223 -14.113 1.00 86.31 96 PHE A C 1
ATOM 789 O O . PHE A 1 96 ? 7.408 -2.163 -13.509 1.00 86.31 96 PHE A O 1
ATOM 796 N N . ASN A 1 97 ? 6.469 -0.124 -13.499 1.00 89.31 97 ASN A N 1
ATOM 797 C CA . ASN A 1 97 ? 6.610 0.101 -12.064 1.00 89.31 97 ASN A CA 1
ATOM 798 C C . ASN A 1 97 ? 5.314 0.640 -11.450 1.00 89.31 97 ASN A C 1
ATOM 800 O O . ASN A 1 97 ? 4.380 1.061 -12.142 1.00 89.31 97 ASN A O 1
ATOM 804 N N . ILE A 1 98 ? 5.278 0.631 -10.120 1.00 91.31 98 ILE A N 1
ATOM 805 C CA . ILE A 1 98 ? 4.225 1.238 -9.312 1.00 91.31 98 ILE A CA 1
ATOM 806 C C . ILE A 1 98 ? 4.768 2.527 -8.700 1.00 91.31 98 ILE A C 1
ATOM 808 O O . ILE A 1 98 ? 5.790 2.499 -8.018 1.00 91.31 98 ILE A O 1
ATOM 812 N N . ASP A 1 99 ? 4.080 3.650 -8.901 1.00 91.88 99 ASP A N 1
ATOM 813 C CA . ASP A 1 99 ? 4.444 4.896 -8.223 1.00 91.88 99 ASP A CA 1
ATOM 814 C C . ASP A 1 99 ? 3.872 4.912 -6.800 1.00 91.88 99 ASP A C 1
ATOM 816 O O . ASP A 1 99 ? 2.695 5.207 -6.567 1.00 91.88 99 ASP A O 1
ATOM 820 N N . ILE A 1 100 ? 4.729 4.611 -5.828 1.00 90.94 100 ILE A N 1
ATOM 821 C CA . ILE A 1 100 ? 4.382 4.564 -4.406 1.00 90.94 100 ILE A CA 1
ATOM 822 C C . ILE A 1 100 ? 3.855 5.899 -3.853 1.00 90.94 100 ILE A C 1
ATOM 824 O O . ILE A 1 100 ? 3.064 5.912 -2.909 1.00 90.94 100 ILE A O 1
ATOM 828 N N . ASN A 1 101 ? 4.221 7.030 -4.465 1.00 91.56 101 ASN A N 1
ATOM 829 C CA . ASN A 1 101 ? 3.790 8.361 -4.021 1.00 91.56 101 ASN A CA 1
ATOM 830 C C . ASN A 1 101 ? 2.346 8.685 -4.417 1.00 91.56 101 ASN A C 1
ATOM 832 O O . ASN A 1 101 ? 1.856 9.773 -4.127 1.00 91.56 101 ASN A O 1
ATOM 836 N N . THR A 1 102 ? 1.679 7.766 -5.113 1.00 93.19 102 THR A N 1
ATOM 837 C CA . THR A 1 102 ? 0.336 7.964 -5.669 1.00 93.19 102 THR A CA 1
ATOM 838 C C . THR A 1 102 ? -0.711 7.084 -5.002 1.00 93.19 102 THR A C 1
ATOM 840 O O . THR A 1 102 ? -1.777 6.873 -5.577 1.00 93.19 102 THR A O 1
ATOM 843 N N . LEU A 1 103 ? -0.398 6.574 -3.804 1.00 95.56 103 LEU A N 1
ATOM 844 C CA . LEU A 1 103 ? -1.339 5.851 -2.960 1.00 95.56 103 LEU A CA 1
ATOM 845 C C . LEU A 1 103 ? -2.635 6.654 -2.811 1.00 95.56 103 LEU A C 1
ATOM 847 O O . LEU A 1 103 ? -2.633 7.770 -2.299 1.00 95.56 103 LEU A O 1
ATOM 851 N N . ASP A 1 104 ? -3.736 6.035 -3.212 1.00 95.06 104 ASP A N 1
ATOM 852 C CA . ASP A 1 104 ? -5.082 6.567 -3.050 1.00 95.06 104 ASP A CA 1
ATOM 853 C C . ASP A 1 104 ? -6.043 5.469 -2.576 1.00 95.06 104 ASP A C 1
ATOM 855 O O . ASP A 1 104 ? -5.724 4.268 -2.574 1.00 95.06 104 ASP A O 1
ATOM 859 N N . GLU A 1 105 ? -7.240 5.880 -2.160 1.00 92.50 105 GLU A N 1
ATOM 860 C CA . GLU A 1 105 ? -8.252 4.983 -1.648 1.00 92.50 105 GLU A CA 1
ATOM 861 C C . GLU A 1 105 ? -9.670 5.147 -2.170 1.00 92.50 105 GLU A C 1
ATOM 863 O O . GLU A 1 105 ? -10.237 6.229 -2.266 1.00 92.50 105 GLU A O 1
ATOM 868 N N . THR A 1 106 ? -10.303 3.989 -2.353 1.00 90.75 106 THR A N 1
ATOM 869 C CA . THR A 1 106 ? -11.757 3.860 -2.424 1.00 90.75 106 THR A CA 1
ATOM 870 C C . THR A 1 106 ? -12.238 2.946 -1.291 1.00 90.75 106 THR A C 1
ATOM 872 O O . THR A 1 106 ? -11.419 2.263 -0.663 1.00 90.75 106 THR A O 1
ATOM 875 N N . PRO A 1 107 ? -13.555 2.867 -1.019 1.00 87.50 107 PRO A N 1
ATOM 876 C CA . PRO A 1 107 ? -14.083 1.977 0.018 1.00 87.50 107 PRO A CA 1
ATOM 877 C C . PRO A 1 107 ? -13.650 0.510 -0.128 1.00 87.50 107 PRO A C 1
ATOM 879 O O . PRO A 1 107 ? -13.543 -0.202 0.869 1.00 87.50 107 PRO A O 1
ATOM 882 N N . GLU A 1 108 ? -13.384 0.056 -1.354 1.00 92.25 108 GLU A N 1
ATOM 883 C CA . GLU A 1 108 ? -13.056 -1.341 -1.647 1.00 92.25 108 GLU A CA 1
ATOM 884 C C . GLU A 1 108 ? -11.605 -1.573 -2.076 1.00 92.25 108 GLU A 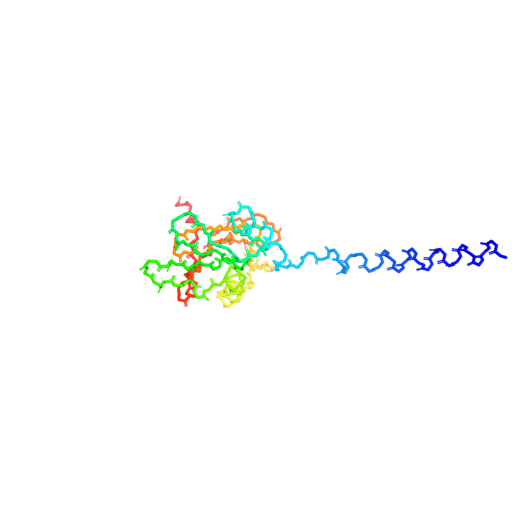C 1
ATOM 886 O O . GLU A 1 108 ? -11.134 -2.708 -1.975 1.00 92.25 108 GLU A O 1
ATOM 891 N N . TYR A 1 109 ? -10.882 -0.537 -2.517 1.00 95.50 109 TYR A N 1
ATOM 892 C CA . TYR A 1 109 ? -9.572 -0.697 -3.153 1.00 95.50 109 TYR A CA 1
ATOM 893 C C . TYR A 1 109 ? -8.502 0.237 -2.584 1.00 95.50 109 TYR A C 1
ATOM 895 O O . TYR A 1 109 ? -8.777 1.360 -2.151 1.00 95.50 109 TYR A O 1
ATOM 903 N N . TRP A 1 110 ? -7.271 -0.262 -2.592 1.00 96.69 110 TRP A N 1
ATOM 904 C CA . TRP A 1 110 ? -6.055 0.546 -2.640 1.00 96.69 110 TRP A CA 1
ATOM 905 C C . TRP A 1 110 ? -5.691 0.783 -4.096 1.00 96.69 110 TRP A C 1
ATOM 907 O O . TRP A 1 110 ? -5.775 -0.159 -4.886 1.00 96.69 110 TRP A O 1
ATOM 917 N N . THR A 1 111 ? -5.283 1.998 -4.442 1.00 96.31 111 THR A N 1
ATOM 918 C CA . THR A 1 111 ? -4.973 2.367 -5.824 1.00 96.31 111 THR A CA 1
ATOM 919 C C . THR A 1 111 ? -3.591 2.997 -5.903 1.00 96.31 111 THR A C 1
ATOM 921 O O . THR A 1 111 ? -3.241 3.825 -5.067 1.00 96.31 111 THR A O 1
ATOM 924 N N . TYR A 1 112 ? -2.834 2.624 -6.932 1.00 95.06 112 TYR A N 1
ATOM 925 C CA . TYR A 1 112 ? -1.540 3.214 -7.269 1.00 95.06 112 TYR A CA 1
ATOM 926 C C . TYR A 1 112 ? -1.475 3.481 -8.770 1.00 95.06 112 TYR A C 1
ATOM 928 O O . TYR A 1 112 ? -2.070 2.743 -9.564 1.00 95.06 112 TYR A O 1
ATOM 936 N N . LYS A 1 113 ? -0.720 4.500 -9.185 1.00 93.81 113 LYS A N 1
ATOM 937 C CA . LYS A 1 113 ? -0.404 4.699 -10.600 1.00 93.81 113 LYS A CA 1
ATOM 938 C C . LYS A 1 113 ? 0.564 3.626 -11.083 1.00 93.81 113 LYS A C 1
ATOM 940 O O . LYS A 1 113 ? 1.596 3.358 -10.470 1.00 93.81 113 LYS A O 1
ATOM 945 N N . PHE A 1 114 ? 0.213 3.063 -12.225 1.00 92.31 114 PHE A N 1
ATOM 946 C CA . PHE A 1 114 ? 1.031 2.192 -13.045 1.00 92.31 114 PHE A CA 1
ATOM 947 C C . PHE A 1 114 ? 1.818 3.051 -14.033 1.00 92.31 114 PHE A C 1
ATOM 949 O O . PHE A 1 114 ? 1.228 3.848 -14.772 1.00 92.31 114 PHE A O 1
ATOM 956 N N . ILE A 1 115 ? 3.140 2.916 -14.030 1.00 91.12 115 ILE A N 1
ATOM 957 C CA . ILE A 1 115 ? 4.049 3.730 -14.841 1.00 91.12 115 ILE A CA 1
ATOM 958 C C . ILE A 1 115 ? 4.947 2.850 -15.712 1.00 91.12 115 ILE A C 1
ATOM 960 O O . ILE A 1 115 ? 5.264 1.720 -15.342 1.00 91.12 115 ILE A O 1
ATOM 964 N N . PHE A 1 116 ? 5.360 3.374 -16.864 1.00 88.25 116 PHE A N 1
ATOM 965 C CA . PHE A 1 116 ? 6.285 2.708 -17.782 1.00 88.25 116 PHE A CA 1
ATOM 966 C C . PHE A 1 116 ? 7.614 3.470 -17.893 1.00 88.25 116 PHE A C 1
ATOM 968 O O . PHE A 1 116 ? 7.630 4.649 -18.260 1.00 88.25 116 PHE A O 1
ATOM 975 N N . GLY A 1 117 ? 8.726 2.784 -17.613 1.00 80.88 117 GLY A N 1
ATOM 976 C CA . GLY A 1 117 ? 10.078 3.341 -17.677 1.00 80.88 117 GLY A CA 1
ATOM 977 C C . GLY A 1 117 ? 10.492 4.154 -16.448 1.00 80.88 117 GLY A C 1
ATOM 978 O O . GLY A 1 117 ? 9.793 4.205 -15.434 1.00 80.88 117 GLY A O 1
ATOM 979 N N . GLU A 1 118 ? 11.653 4.805 -16.544 1.00 66.69 118 GLU A N 1
ATOM 980 C CA . GLU A 1 118 ? 12.146 5.737 -15.524 1.00 66.69 118 GLU A CA 1
ATOM 981 C C . GLU A 1 118 ? 11.464 7.106 -15.694 1.00 66.69 118 GLU A C 1
ATOM 983 O O . GLU A 1 118 ? 11.992 8.016 -16.334 1.00 66.69 118 GLU A O 1
ATOM 988 N N . GLY A 1 119 ? 10.241 7.258 -15.177 1.00 62.41 119 GLY A N 1
ATOM 989 C CA . GLY A 1 119 ? 9.537 8.540 -15.237 1.00 62.41 119 GLY A CA 1
ATOM 990 C C . GLY A 1 119 ? 8.059 8.495 -14.856 1.00 62.41 119 GLY A C 1
ATOM 991 O O . GLY A 1 119 ? 7.547 7.511 -14.335 1.00 62.41 119 GLY A O 1
ATOM 992 N N . SER A 1 120 ? 7.355 9.593 -15.139 1.00 64.81 120 SER A N 1
ATOM 993 C CA . SER A 1 120 ? 5.931 9.799 -14.835 1.00 64.81 120 SER A CA 1
ATOM 994 C C . SER A 1 120 ? 4.992 9.391 -15.978 1.00 64.81 120 SER A C 1
ATOM 996 O O . SER A 1 120 ? 3.871 9.902 -16.063 1.00 64.81 120 SER A O 1
ATOM 998 N N . ASN A 1 121 ? 5.431 8.483 -16.859 1.00 82.25 121 ASN A N 1
ATOM 999 C CA . ASN A 1 121 ? 4.621 7.955 -17.959 1.00 82.25 121 ASN A CA 1
ATOM 1000 C C . ASN A 1 121 ? 3.533 7.040 -17.396 1.00 82.25 121 ASN A C 1
ATOM 1002 O O . ASN A 1 121 ? 3.650 5.817 -17.374 1.00 82.25 121 ASN A O 1
ATOM 1006 N N . HIS A 1 122 ? 2.493 7.676 -16.880 1.00 88.44 122 HIS A N 1
ATOM 1007 C CA . HIS A 1 122 ? 1.328 7.039 -16.310 1.00 88.44 122 HIS A CA 1
ATOM 1008 C C . HIS A 1 122 ? 0.543 6.341 -17.419 1.00 88.44 122 HIS A C 1
ATOM 1010 O O . HIS A 1 122 ? 0.039 6.987 -18.335 1.00 88.44 122 HIS A O 1
ATOM 1016 N N . VAL A 1 123 ? 0.453 5.021 -17.313 1.00 88.88 123 VAL A N 1
ATOM 1017 C CA . VAL A 1 123 ? -0.184 4.136 -18.299 1.00 88.88 123 VAL A CA 1
ATOM 1018 C C . VAL A 1 123 ? -1.464 3.496 -17.759 1.00 88.88 123 VAL A C 1
ATOM 1020 O O . VAL A 1 123 ? -2.208 2.863 -18.503 1.00 88.88 123 VAL A O 1
ATOM 1023 N N . GLY A 1 124 ? -1.761 3.663 -16.470 1.00 91.94 124 GLY A N 1
ATOM 1024 C CA . GLY A 1 124 ? -2.958 3.109 -15.851 1.00 91.94 124 GLY A CA 1
ATOM 1025 C C . GLY A 1 124 ? -2.909 3.123 -14.336 1.00 91.94 124 GLY A C 1
ATOM 1026 O O . GLY A 1 124 ? -2.009 3.684 -13.722 1.00 91.94 124 GLY A O 1
ATOM 1027 N N . TYR A 1 125 ? -3.853 2.422 -13.731 1.00 94.31 125 TYR A N 1
ATOM 1028 C CA . TYR A 1 125 ? -3.929 2.245 -12.291 1.00 94.31 125 TYR A CA 1
ATOM 1029 C C . TYR A 1 125 ? -3.883 0.768 -11.937 1.00 94.31 125 TYR A C 1
ATOM 1031 O O . TYR A 1 125 ? -4.613 -0.038 -12.518 1.00 94.31 125 TYR A O 1
ATOM 1039 N N . VAL A 1 126 ? -3.073 0.416 -10.943 1.00 95.50 126 VAL A N 1
ATOM 1040 C CA . VAL A 1 126 ? -3.189 -0.874 -10.265 1.00 95.50 126 VAL A CA 1
ATOM 1041 C C . VAL A 1 126 ? -4.066 -0.685 -9.041 1.00 95.50 126 VAL A C 1
ATOM 1043 O O . VAL A 1 126 ? -3.840 0.202 -8.220 1.00 95.50 126 VAL A O 1
ATOM 1046 N N . THR A 1 127 ? -5.083 -1.531 -8.937 1.00 97.06 127 THR A N 1
ATOM 1047 C CA . THR A 1 127 ? -6.016 -1.556 -7.813 1.00 97.06 127 THR A CA 1
ATOM 1048 C C . THR A 1 127 ? -5.897 -2.881 -7.077 1.00 97.06 127 THR A C 1
ATOM 1050 O O . THR A 1 127 ? -5.780 -3.937 -7.701 1.00 97.06 127 THR A O 1
ATOM 1053 N N . VAL A 1 128 ? -5.939 -2.840 -5.748 1.00 97.56 128 VAL A N 1
ATOM 1054 C CA . VAL A 1 128 ? -5.905 -4.030 -4.891 1.00 97.56 128 VAL A CA 1
ATOM 1055 C C . VAL A 1 128 ? -7.120 -4.028 -3.987 1.00 97.56 128 VAL A C 1
ATOM 1057 O O . VAL A 1 128 ? -7.318 -3.108 -3.194 1.00 97.56 128 VAL A O 1
ATOM 1060 N N . ASN A 1 129 ? -7.937 -5.072 -4.090 1.00 96.38 129 ASN A N 1
ATOM 1061 C CA . ASN A 1 129 ? -9.125 -5.218 -3.263 1.00 96.38 129 ASN A CA 1
ATOM 1062 C C . ASN A 1 129 ? -8.732 -5.396 -1.785 1.00 96.38 129 ASN A C 1
ATOM 1064 O O . ASN A 1 129 ? -8.006 -6.324 -1.427 1.00 96.38 129 ASN A O 1
ATOM 1068 N N . ARG A 1 130 ? -9.261 -4.538 -0.913 1.00 94.06 130 ARG A N 1
ATOM 1069 C CA . ARG A 1 130 ? -8.923 -4.462 0.520 1.00 94.06 130 ARG A CA 1
ATOM 1070 C C . ARG A 1 130 ? -9.327 -5.689 1.336 1.00 94.06 130 ARG A C 1
ATOM 1072 O O . ARG A 1 130 ? -8.786 -5.912 2.419 1.00 94.06 130 ARG A O 1
ATOM 1079 N N . TYR A 1 131 ? -10.282 -6.469 0.836 1.00 92.81 131 TYR A N 1
ATOM 1080 C CA . TYR A 1 131 ? -10.820 -7.646 1.518 1.00 92.81 131 TYR A CA 1
ATOM 1081 C C . TYR A 1 131 ? -10.160 -8.938 1.042 1.00 92.81 131 TYR A C 1
ATOM 1083 O O . TYR A 1 131 ? -9.882 -9.825 1.840 1.00 92.81 131 TYR A O 1
ATOM 1091 N N . THR A 1 132 ? -9.919 -9.052 -0.265 1.00 95.00 132 THR A N 1
ATOM 1092 C CA . THR A 1 132 ? -9.455 -10.298 -0.898 1.00 95.00 132 THR A CA 1
ATOM 1093 C C . THR A 1 132 ? -7.983 -10.264 -1.295 1.00 95.00 132 THR A C 1
ATOM 1095 O O . THR A 1 132 ? -7.389 -11.310 -1.533 1.00 95.00 132 THR A O 1
ATOM 1098 N N . GLY A 1 133 ? -7.384 -9.076 -1.405 1.00 94.81 133 GLY A N 1
ATOM 1099 C CA . GLY A 1 133 ? -6.037 -8.897 -1.944 1.00 94.81 133 GLY A CA 1
ATOM 1100 C C . GLY A 1 133 ? -5.928 -9.162 -3.444 1.00 94.81 133 GLY A C 1
ATOM 1101 O O . GLY A 1 133 ? -4.812 -9.248 -3.950 1.00 94.81 133 GLY A O 1
ATOM 1102 N N . LYS A 1 134 ? -7.056 -9.307 -4.154 1.00 96.75 134 LYS A N 1
ATOM 1103 C CA . LYS A 1 134 ? -7.068 -9.460 -5.610 1.00 96.75 134 LYS A CA 1
ATOM 1104 C C . LYS A 1 134 ? -6.569 -8.174 -6.265 1.00 96.75 134 LYS A C 1
ATOM 1106 O O . LYS A 1 134 ? -7.087 -7.097 -5.968 1.00 96.75 134 LYS A O 1
ATOM 1111 N N . VAL A 1 135 ? -5.598 -8.316 -7.160 1.00 96.62 135 VAL A N 1
ATOM 1112 C CA . VAL A 1 135 ? -5.008 -7.219 -7.933 1.00 96.62 135 VAL A CA 1
ATOM 1113 C C . VAL A 1 135 ? -5.731 -7.095 -9.277 1.00 96.62 135 VAL A C 1
ATOM 1115 O O . VAL A 1 135 ? -6.204 -8.090 -9.833 1.00 96.62 135 VAL A O 1
ATOM 1118 N N . SER A 1 136 ? -5.895 -5.878 -9.786 1.00 94.75 136 SER A N 1
ATOM 1119 C CA . SER A 1 136 ? -6.484 -5.609 -11.103 1.00 94.75 136 SER A CA 1
ATOM 1120 C C . S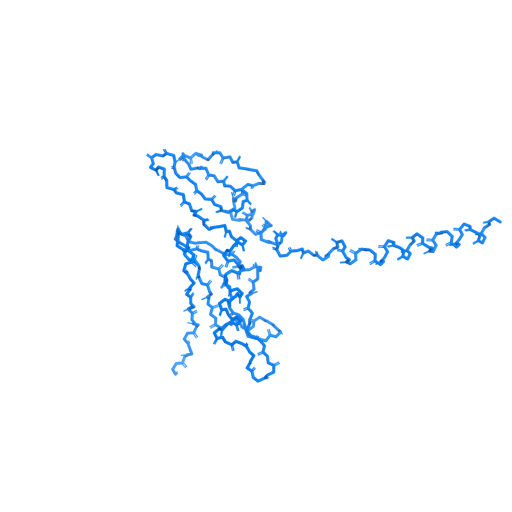ER A 1 136 ? -5.876 -4.355 -11.722 1.00 94.75 136 SER A C 1
ATOM 1122 O O . SER A 1 136 ? -5.795 -3.316 -11.061 1.00 94.75 136 SER A O 1
ATOM 1124 N N . LEU A 1 137 ? -5.487 -4.441 -12.997 1.00 92.25 137 LEU A N 1
ATOM 1125 C CA . LEU A 1 137 ? -4.968 -3.310 -13.764 1.00 92.25 137 LEU A CA 1
ATOM 1126 C C . LEU A 1 137 ? -6.081 -2.639 -14.572 1.00 92.25 137 LEU A C 1
ATOM 1128 O O . LEU A 1 137 ? -6.860 -3.301 -15.252 1.00 92.25 137 LEU A O 1
ATOM 1132 N N . HIS A 1 138 ? -6.105 -1.313 -14.520 1.00 89.88 138 HIS A N 1
ATOM 1133 C CA . HIS A 1 138 ? -6.967 -0.457 -15.320 1.00 89.88 138 HIS A CA 1
ATOM 1134 C C . HIS A 1 138 ? -6.062 0.424 -16.176 1.00 89.88 138 HIS A C 1
ATOM 1136 O O . HIS A 1 138 ? -5.617 1.481 -15.728 1.00 89.88 138 HIS A O 1
ATOM 1142 N N . ALA A 1 139 ? -5.731 -0.042 -17.380 1.00 78.69 139 ALA A N 1
ATOM 1143 C CA . ALA A 1 139 ? -4.957 0.756 -18.321 1.00 78.69 139 ALA A CA 1
ATOM 1144 C C . ALA A 1 139 ? -5.743 2.019 -18.703 1.00 78.69 139 ALA A C 1
ATOM 1146 O O . ALA A 1 139 ? -6.970 1.984 -18.845 1.00 78.69 139 ALA A O 1
ATOM 1147 N N . LEU A 1 140 ? -5.039 3.134 -18.881 1.00 77.19 140 LEU A N 1
ATOM 1148 C CA . LEU A 1 140 ? -5.598 4.261 -19.610 1.00 77.19 140 LEU A CA 1
ATOM 1149 C C . LEU A 1 140 ? -5.764 3.770 -21.045 1.00 77.19 140 LEU A C 1
ATOM 1151 O O . LEU A 1 140 ? -4.766 3.547 -21.722 1.00 77.19 140 LEU A O 1
ATOM 1155 N N . ASN A 1 141 ? -7.003 3.514 -21.472 1.00 51.97 141 ASN A N 1
ATOM 1156 C CA . ASN A 1 141 ? -7.283 3.155 -22.859 1.00 51.97 141 ASN A CA 1
ATOM 1157 C C . ASN A 1 141 ? -6.524 4.123 -23.772 1.00 51.97 141 ASN A C 1
ATOM 1159 O O . ASN A 1 141 ? -6.718 5.338 -23.669 1.00 51.97 141 ASN A O 1
ATOM 1163 N N . GLU A 1 142 ? -5.668 3.583 -24.642 1.00 42.31 142 GLU A N 1
ATOM 1164 C CA . GLU A 1 142 ? -5.171 4.335 -25.783 1.00 42.31 142 GLU A CA 1
ATOM 1165 C C . GLU A 1 142 ? -6.395 4.913 -26.492 1.00 42.31 142 GLU A C 1
ATOM 1167 O O . GLU A 1 142 ? -7.365 4.203 -26.779 1.00 42.31 142 GLU A O 1
ATOM 1172 N N . ALA A 1 143 ? -6.386 6.231 -26.680 1.00 36.34 143 ALA A N 1
ATOM 1173 C CA . ALA A 1 143 ? -7.333 6.876 -27.560 1.00 36.34 143 ALA A CA 1
ATOM 1174 C C . ALA A 1 143 ? -7.279 6.141 -28.907 1.00 36.34 143 ALA A C 1
ATOM 1176 O O . ALA A 1 143 ? -6.211 6.018 -29.504 1.00 36.34 143 ALA A O 1
ATOM 1177 N N . SER A 1 144 ? -8.442 5.624 -29.300 1.00 31.69 144 SER A N 1
ATOM 1178 C CA . SER A 1 144 ? -8.797 5.162 -30.644 1.00 31.69 144 SER A CA 1
ATOM 1179 C C . SER A 1 144 ? -8.151 5.965 -31.766 1.00 31.69 144 SER A C 1
ATOM 1181 O O . SER A 1 144 ? -8.211 7.215 -31.653 1.00 31.69 144 SER A O 1
#

Sequence (144 aa):
MKKLLFFSFIIIFTLTYTIYPYITGVSDEHIIKEQLLTLGYPKTAYIISNGTLYYSDGRKAELTTPKYYSISAYDAYNKSIDYVNTEYGEYFGQTFNIDINTLDETPEYWTYKFIFGEGSNHVGYVTVNRYTGKVSLHALNEAS